Protein AF-A0A972VHI1-F1 (afdb_monomer_lite)

Sequence (148 aa):
MRIETFEMERTQCLFENKVELNLSESGVLPLKVSELLDGTDDAERFVANKLCYSESDGSQLLREHIAQFYPDCQPGNITVTNGGSEANYNLPIDSTDLINRLIQEKSTLLTPSNHFGLDRGIRVGFGYDVEKSLTGLSHAEALMRTMT

Foldseek 3Di:
DDQDDLVLVVVCVVPVVPDPDDPPDPDDDDDDPVRVADDDVRVVVVVPDDDDDADQQHDLVVLCVVQVVDPPRDSVNGGDDPDVLVVQDDFPDWQVRLQVCCCVVPVAHWARCVVSSRTRGTHQDDDDDPVVSVSNVVSSVVSVVVRD

Radius of gyration: 19.42 Å; chains: 1; bounding box: 40×43×49 Å

Secondary structure (DSSP, 8-state):
-PPPP-HHHHHHHHHTTT-SS----SS-PPPPHHHHS-SHHHHHHHHTPPP-PPPTT--HHHHHHHHTTSTT--GGG----SSTTTSS--SSS-HHHHHHHHHHHHS---EEGGGGT-SS-EE---SS-HHHHHHHHHHHHHHHTT--

Structure (mmCIF, N/CA/C/O backbone):
data_AF-A0A972VHI1-F1
#
_entry.id   AF-A0A972VHI1-F1
#
loop_
_atom_site.group_PDB
_atom_site.id
_atom_site.type_symbol
_atom_site.label_atom_id
_atom_site.label_alt_id
_atom_site.label_comp_id
_atom_site.label_asym_id
_atom_site.label_entity_id
_atom_site.label_seq_id
_atom_site.pdbx_PDB_ins_code
_atom_site.Cartn_x
_atom_site.Cartn_y
_atom_site.Cartn_z
_atom_site.occupancy
_atom_site.B_iso_or_equiv
_atom_site.auth_seq_id
_atom_site.auth_comp_id
_atom_site.auth_asym_id
_atom_site.auth_atom_id
_atom_site.pdbx_PDB_model_num
ATOM 1 N N . MET A 1 1 ? -19.710 17.742 0.664 1.00 54.00 1 MET A N 1
ATOM 2 C CA . MET A 1 1 ? -18.677 16.952 1.363 1.00 54.00 1 MET A CA 1
ATOM 3 C C . MET A 1 1 ? -17.418 17.792 1.408 1.00 54.00 1 MET A C 1
ATOM 5 O O . MET A 1 1 ? -17.034 18.315 0.370 1.00 54.00 1 MET A O 1
ATOM 9 N N . ARG A 1 2 ? -16.858 18.005 2.600 1.00 71.88 2 ARG A N 1
ATOM 10 C CA . ARG A 1 2 ? -15.590 18.710 2.801 1.00 71.88 2 ARG A CA 1
ATOM 11 C C . ARG A 1 2 ? -14.544 17.636 3.080 1.00 71.88 2 ARG A C 1
ATOM 13 O O . ARG A 1 2 ? -14.740 16.860 4.005 1.00 71.88 2 ARG A O 1
ATOM 20 N N . ILE A 1 3 ? -13.523 17.557 2.235 1.00 73.62 3 ILE A N 1
ATOM 21 C CA . ILE A 1 3 ? -12.397 16.637 2.404 1.00 73.62 3 ILE A CA 1
ATOM 22 C C . ILE A 1 3 ? -11.317 17.438 3.123 1.00 73.62 3 ILE A C 1
ATOM 24 O O . ILE A 1 3 ? -10.933 18.506 2.642 1.00 73.62 3 ILE A O 1
ATOM 28 N N . GLU A 1 4 ? -10.910 16.977 4.302 1.00 82.12 4 GLU A N 1
ATOM 29 C CA . GLU A 1 4 ? -9.825 17.616 5.044 1.00 82.12 4 GLU A CA 1
ATOM 30 C C . GLU A 1 4 ? -8.488 17.378 4.335 1.00 82.12 4 GLU A C 1
ATOM 32 O O . GLU A 1 4 ? -8.289 16.371 3.655 1.00 82.12 4 GLU A O 1
ATOM 37 N N . THR A 1 5 ? -7.575 18.336 4.465 1.00 82.94 5 THR A N 1
ATOM 38 C CA . TH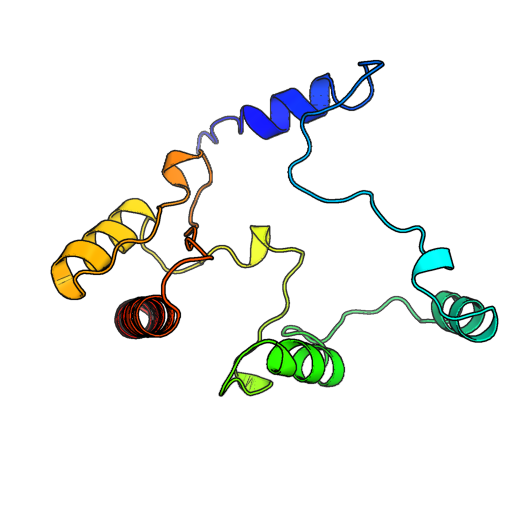R A 1 5 ? -6.254 18.245 3.843 1.00 82.94 5 THR A CA 1
ATOM 39 C C . THR A 1 5 ? -5.430 17.171 4.539 1.00 82.94 5 THR A C 1
ATOM 41 O O . THR A 1 5 ? -5.291 17.177 5.762 1.00 82.94 5 THR A O 1
ATOM 44 N N . PHE A 1 6 ? -4.798 16.295 3.760 1.00 84.62 6 PHE A N 1
ATOM 45 C CA . PHE A 1 6 ? -3.769 15.420 4.295 1.00 84.62 6 PHE A CA 1
ATOM 46 C C . PHE A 1 6 ? -2.471 16.219 4.490 1.00 84.62 6 PHE A C 1
ATOM 48 O O . PHE A 1 6 ? -1.668 16.385 3.575 1.00 84.62 6 PHE A O 1
ATOM 55 N N . GLU A 1 7 ? -2.292 16.774 5.689 1.00 84.06 7 GLU A N 1
ATOM 56 C CA . GLU A 1 7 ? -1.223 17.739 6.001 1.00 84.06 7 GLU A CA 1
ATOM 57 C C . GLU A 1 7 ? 0.195 17.203 5.733 1.00 84.06 7 GLU A C 1
ATOM 59 O O . GLU A 1 7 ? 1.073 17.947 5.286 1.00 84.06 7 GLU A O 1
ATOM 64 N N . MET A 1 8 ? 0.422 15.903 5.952 1.00 85.19 8 MET A N 1
ATOM 65 C CA . MET A 1 8 ? 1.708 15.261 5.665 1.00 85.19 8 MET A CA 1
ATOM 66 C C . MET A 1 8 ? 2.014 15.271 4.161 1.00 85.19 8 MET A C 1
ATOM 68 O O . MET A 1 8 ? 3.058 15.782 3.755 1.00 85.19 8 MET A O 1
ATOM 72 N N . GLU A 1 9 ? 1.085 14.775 3.337 1.00 84.25 9 GLU A N 1
ATOM 73 C CA . GLU A 1 9 ? 1.221 14.754 1.875 1.00 84.25 9 GLU A CA 1
ATOM 74 C C . GLU A 1 9 ? 1.357 16.178 1.332 1.00 84.25 9 GLU A C 1
ATOM 76 O O . GLU A 1 9 ? 2.240 16.470 0.526 1.00 84.25 9 GLU A O 1
ATOM 81 N N . ARG A 1 10 ? 0.556 17.114 1.858 1.00 88.12 10 ARG A N 1
ATOM 82 C CA . ARG A 1 10 ? 0.640 18.523 1.474 1.00 88.12 10 ARG A CA 1
ATOM 83 C C . ARG A 1 10 ? 2.021 19.115 1.750 1.00 88.12 10 ARG A C 1
ATOM 85 O O . ARG A 1 10 ? 2.528 19.872 0.923 1.00 88.12 10 ARG A O 1
ATOM 92 N N . THR A 1 11 ? 2.619 18.786 2.890 1.00 85.69 11 THR A N 1
ATOM 93 C CA . THR A 1 11 ? 3.964 19.245 3.256 1.00 85.69 11 THR A CA 1
ATOM 94 C C . THR A 1 11 ? 5.011 18.683 2.295 1.00 85.69 11 THR A C 1
ATOM 96 O O . THR A 1 11 ? 5.823 19.447 1.772 1.00 85.69 11 THR A O 1
ATOM 99 N N . GLN A 1 12 ? 4.962 17.384 1.988 1.00 87.06 12 GLN A N 1
ATOM 100 C CA . GLN A 1 12 ? 5.885 16.774 1.026 1.00 87.06 12 GLN A CA 1
ATOM 101 C C . GLN A 1 12 ? 5.733 17.385 -0.375 1.00 87.06 12 GLN A C 1
ATOM 103 O O . GLN A 1 12 ? 6.724 17.855 -0.928 1.00 87.06 12 GLN A O 1
ATOM 108 N N . CYS A 1 13 ? 4.513 17.552 -0.901 1.00 89.38 13 CYS A N 1
ATOM 109 C CA . CYS A 1 13 ? 4.297 18.193 -2.207 1.00 89.38 13 CYS A CA 1
ATOM 110 C C . CYS A 1 13 ? 4.925 19.594 -2.322 1.00 89.38 13 CYS A C 1
ATOM 112 O O . CYS A 1 13 ? 5.352 20.001 -3.404 1.00 89.38 13 CYS A O 1
ATOM 114 N N . LEU A 1 14 ? 4.948 20.361 -1.227 1.00 92.44 14 LEU A N 1
ATOM 115 C CA . LEU A 1 14 ? 5.505 21.714 -1.219 1.00 92.44 14 LEU A CA 1
ATOM 116 C C . LEU A 1 14 ? 7.037 21.726 -1.159 1.00 92.44 14 LEU A C 1
ATOM 118 O O . LEU A 1 14 ? 7.649 22.629 -1.736 1.00 92.44 14 LEU A O 1
ATOM 122 N N . PHE A 1 15 ? 7.654 20.761 -0.471 1.00 87.81 15 PHE A N 1
ATOM 123 C CA . PHE A 1 15 ? 9.060 20.858 -0.069 1.00 87.81 15 PHE A CA 1
ATOM 124 C C . PHE A 1 15 ? 9.975 19.734 -0.567 1.00 87.81 15 PHE A C 1
ATOM 126 O O . PHE A 1 15 ? 11.175 19.979 -0.669 1.00 87.81 15 PHE A O 1
ATOM 133 N N . GLU A 1 16 ? 9.453 18.560 -0.936 1.00 88.81 16 GLU A N 1
ATOM 134 C CA . GLU A 1 16 ? 10.231 17.357 -1.294 1.00 88.81 16 GLU A CA 1
ATOM 135 C C . GLU A 1 16 ? 11.320 17.638 -2.340 1.00 88.81 16 GLU A C 1
ATOM 137 O O . GLU A 1 16 ? 12.452 17.190 -2.197 1.00 88.81 16 GLU A O 1
ATOM 142 N N . ASN A 1 17 ? 10.996 18.457 -3.346 1.00 88.06 17 ASN A N 1
ATOM 143 C CA . ASN A 1 17 ? 11.893 18.829 -4.447 1.00 88.06 17 ASN A CA 1
ATOM 144 C C . ASN A 1 17 ? 12.466 20.256 -4.320 1.00 88.06 17 ASN A C 1
ATOM 146 O O . ASN A 1 17 ? 12.962 20.825 -5.296 1.00 88.06 17 ASN A O 1
ATOM 150 N N . LYS A 1 18 ? 12.319 20.896 -3.153 1.00 91.44 18 LYS A N 1
ATOM 151 C CA . LYS A 1 18 ? 12.769 22.279 -2.893 1.00 91.44 18 LYS A CA 1
ATOM 152 C C . LYS A 1 18 ? 13.905 22.369 -1.887 1.00 91.44 18 LYS A C 1
ATOM 154 O O . LYS A 1 18 ? 14.581 23.394 -1.845 1.00 91.44 18 LYS A O 1
ATOM 159 N N . VAL A 1 19 ? 14.086 21.339 -1.072 1.00 78.50 19 VAL A N 1
ATOM 160 C CA . VAL A 1 19 ? 15.123 21.291 -0.044 1.00 78.50 19 VAL A CA 1
ATOM 161 C C . VAL A 1 19 ? 16.344 20.531 -0.554 1.00 78.50 19 VAL A C 1
ATOM 163 O O . VAL A 1 19 ? 16.220 19.590 -1.329 1.00 78.50 19 VAL A O 1
ATOM 166 N N . GLU A 1 20 ? 17.531 20.945 -0.117 1.00 84.19 20 GLU A N 1
ATOM 167 C CA . GLU A 1 20 ? 18.795 20.292 -0.488 1.00 84.19 20 GLU A CA 1
ATOM 168 C C . GLU A 1 20 ? 18.960 18.927 0.195 1.00 84.19 20 GLU A C 1
ATOM 170 O O . GLU A 1 20 ? 19.470 17.983 -0.402 1.00 84.19 20 GLU A O 1
ATOM 175 N N . LEU A 1 21 ? 18.495 18.815 1.442 1.00 81.00 21 LEU A N 1
ATOM 176 C CA . LEU A 1 21 ? 18.576 17.602 2.250 1.00 81.00 21 LEU A CA 1
ATOM 177 C C . LEU A 1 21 ? 17.164 17.173 2.656 1.00 81.00 21 LEU A C 1
ATOM 179 O O . LEU A 1 21 ? 16.564 17.767 3.553 1.00 81.00 21 LEU A O 1
ATOM 183 N N . ASN A 1 22 ? 16.635 16.143 1.997 1.00 80.62 22 ASN A N 1
ATOM 184 C CA . ASN A 1 22 ? 15.347 15.543 2.338 1.00 80.62 22 ASN A CA 1
ATOM 185 C C . ASN A 1 22 ? 15.564 14.255 3.150 1.00 80.62 22 ASN A C 1
ATOM 187 O O . ASN A 1 22 ? 16.105 13.279 2.640 1.00 80.62 22 ASN A O 1
ATOM 191 N N . LEU A 1 23 ? 15.138 14.272 4.417 1.00 82.56 23 LEU A N 1
ATOM 192 C CA . LEU A 1 23 ? 15.211 13.142 5.356 1.00 82.56 23 LEU A CA 1
ATOM 193 C C . LEU A 1 23 ? 13.816 12.690 5.824 1.00 82.56 23 LEU A C 1
ATOM 195 O O . LEU A 1 23 ? 13.685 12.093 6.890 1.00 82.56 23 LEU A O 1
ATOM 199 N N . SER A 1 24 ? 12.766 13.052 5.083 1.00 80.25 24 SER A N 1
ATOM 200 C CA . SER A 1 24 ? 11.375 12.832 5.502 1.00 80.25 24 SER A CA 1
ATOM 201 C C . SER A 1 24 ? 10.809 11.463 5.116 1.00 80.25 24 SER A C 1
ATOM 203 O O . SER A 1 24 ? 9.781 11.063 5.657 1.00 80.25 24 SER A O 1
ATOM 205 N N . GLU A 1 25 ? 11.476 10.742 4.212 1.00 79.31 25 GLU A N 1
ATOM 206 C CA . GLU A 1 25 ? 10.980 9.472 3.688 1.00 79.31 25 GLU A CA 1
ATOM 207 C C . GLU A 1 25 ? 10.989 8.352 4.731 1.00 79.31 25 GLU A C 1
ATOM 209 O O . GLU A 1 25 ? 11.944 8.173 5.487 1.00 79.31 25 GLU A O 1
ATOM 214 N N . SER A 1 26 ? 9.916 7.559 4.730 1.00 82.69 26 SER A N 1
ATOM 215 C CA . SER A 1 26 ? 9.794 6.343 5.551 1.00 82.69 26 SER A CA 1
ATOM 216 C C . SER A 1 26 ? 10.133 5.059 4.783 1.00 82.69 26 SER A C 1
ATOM 218 O O . SER A 1 26 ? 10.169 3.978 5.374 1.00 82.69 26 SER A O 1
ATOM 220 N N . GLY A 1 27 ? 10.371 5.177 3.472 1.00 81.75 27 GLY A N 1
ATOM 221 C CA . GLY A 1 27 ? 10.744 4.083 2.580 1.00 81.75 27 GLY A CA 1
ATOM 222 C C . GLY A 1 27 ? 12.253 3.949 2.358 1.00 81.75 27 GLY A C 1
ATOM 223 O O . GLY A 1 27 ? 13.078 4.530 3.061 1.00 81.75 27 GLY A O 1
ATOM 224 N N . VAL A 1 28 ? 12.606 3.161 1.342 1.00 87.25 28 VAL A N 1
ATOM 225 C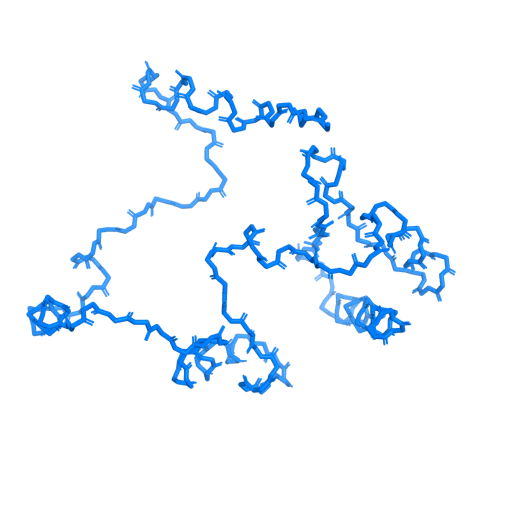 CA . VAL A 1 28 ? 13.980 3.001 0.841 1.00 87.25 28 VAL A CA 1
ATOM 226 C C . VAL A 1 28 ? 14.158 3.754 -0.478 1.00 87.25 28 VAL A C 1
ATOM 228 O O . VAL A 1 28 ? 13.177 4.137 -1.114 1.00 87.25 28 VAL A O 1
ATOM 231 N N . LEU A 1 29 ? 15.409 3.953 -0.905 1.00 86.81 29 LEU A N 1
ATOM 232 C CA . LEU A 1 29 ? 15.696 4.576 -2.198 1.00 86.81 29 LEU A CA 1
ATOM 233 C C . LEU A 1 29 ? 15.050 3.770 -3.343 1.00 86.81 29 LEU A C 1
ATOM 235 O O . LEU A 1 29 ? 15.221 2.548 -3.384 1.00 86.81 29 LEU A O 1
ATOM 239 N N . PRO A 1 30 ? 14.325 4.427 -4.267 1.00 88.06 30 PRO A N 1
ATOM 240 C CA . PRO A 1 30 ? 13.667 3.738 -5.367 1.00 88.06 30 PRO A CA 1
ATOM 241 C C . PRO A 1 30 ? 14.696 3.170 -6.348 1.00 88.06 30 PRO A C 1
ATOM 243 O O . PRO A 1 30 ? 15.681 3.829 -6.687 1.00 88.06 30 PRO A O 1
ATOM 246 N N . LEU A 1 31 ? 14.432 1.957 -6.836 1.00 88.88 31 LEU A N 1
ATOM 247 C CA . LEU A 1 31 ? 15.215 1.333 -7.901 1.00 88.88 31 LEU A CA 1
ATOM 248 C C . LEU A 1 31 ? 14.900 1.979 -9.253 1.00 88.88 31 LEU A C 1
ATOM 250 O O . LEU A 1 31 ? 13.756 2.335 -9.551 1.00 88.88 31 LEU A O 1
ATOM 254 N N . LYS A 1 32 ? 15.903 2.053 -10.124 1.00 87.06 32 LYS A N 1
ATOM 255 C CA . LYS A 1 32 ? 15.696 2.267 -11.558 1.00 87.06 32 LYS A CA 1
ATOM 256 C C . LYS A 1 32 ? 15.104 1.005 -12.172 1.00 87.06 32 LYS A C 1
ATOM 258 O O . LYS A 1 32 ? 15.439 -0.105 -11.775 1.00 87.06 32 LYS A O 1
ATOM 263 N N . VAL A 1 33 ? 14.325 1.160 -13.241 1.00 86.12 33 VAL A N 1
ATOM 264 C CA . VAL A 1 33 ? 13.814 0.011 -14.013 1.00 86.12 33 VAL A CA 1
ATOM 265 C C . VAL A 1 33 ? 14.960 -0.907 -14.460 1.00 86.12 33 VAL A C 1
ATOM 267 O O . VAL A 1 33 ? 14.851 -2.118 -14.354 1.00 86.12 33 VAL A O 1
ATOM 270 N N . SER A 1 34 ? 16.101 -0.347 -14.867 1.00 83.94 34 SER A N 1
ATOM 271 C CA . SER A 1 34 ? 17.290 -1.123 -15.247 1.00 83.94 34 SER A CA 1
ATOM 272 C C . SER A 1 34 ? 17.957 -1.883 -14.096 1.00 83.94 34 SER A C 1
ATOM 274 O O . SER A 1 34 ? 18.726 -2.793 -14.356 1.00 83.94 34 SER A O 1
ATOM 276 N N . GLU A 1 35 ? 17.741 -1.468 -12.846 1.00 85.31 35 GLU A N 1
ATOM 277 C CA . GLU A 1 35 ? 18.243 -2.173 -11.656 1.00 85.31 35 GLU A CA 1
ATOM 278 C C . GLU A 1 35 ? 17.284 -3.297 -11.233 1.00 85.31 35 GLU A C 1
ATOM 280 O O . GLU A 1 35 ? 17.693 -4.212 -10.527 1.00 85.31 35 GLU A O 1
ATOM 285 N N . LEU A 1 36 ? 16.018 -3.226 -11.665 1.00 86.69 36 LEU A N 1
ATOM 286 C CA . LEU A 1 36 ? 15.000 -4.250 -11.434 1.00 86.69 36 LEU A CA 1
ATOM 287 C C . LEU A 1 36 ? 15.052 -5.387 -12.469 1.00 86.69 36 LEU A C 1
ATOM 289 O O . LEU A 1 36 ? 14.709 -6.517 -12.139 1.00 86.69 36 LEU A O 1
ATOM 293 N N . LEU A 1 37 ? 15.419 -5.085 -13.717 1.00 87.12 37 LEU A N 1
ATOM 294 C CA . LEU A 1 37 ? 15.470 -6.060 -14.810 1.00 87.12 37 LEU A CA 1
ATOM 295 C C . LEU A 1 37 ? 16.841 -6.749 -14.853 1.00 87.12 37 LEU A C 1
ATOM 297 O O . LEU A 1 37 ? 17.873 -6.075 -14.862 1.00 87.12 37 LEU A O 1
ATOM 301 N N . ASP A 1 38 ? 16.857 -8.082 -14.896 1.00 70.56 38 ASP A N 1
ATOM 302 C CA . ASP A 1 38 ? 18.080 -8.883 -14.799 1.00 70.56 38 ASP A CA 1
ATOM 303 C C . ASP A 1 38 ? 18.725 -9.032 -16.196 1.00 70.56 38 ASP A C 1
ATOM 305 O O . ASP A 1 38 ? 18.572 -10.026 -16.901 1.00 70.56 38 ASP A O 1
ATOM 309 N N . GLY A 1 39 ? 19.418 -7.982 -16.652 1.00 67.94 39 GLY A N 1
ATOM 310 C CA . GLY A 1 39 ? 20.105 -7.947 -17.953 1.00 67.94 39 GLY A CA 1
ATOM 311 C C . GLY A 1 39 ? 19.279 -7.393 -19.129 1.00 67.94 39 GLY A C 1
ATOM 312 O O . GLY A 1 39 ? 18.149 -6.929 -18.983 1.00 67.94 39 GLY A O 1
ATOM 313 N N . THR A 1 40 ? 19.881 -7.369 -20.326 1.00 63.16 40 THR A N 1
ATOM 314 C CA . THR A 1 40 ? 19.324 -6.704 -21.526 1.00 63.16 40 THR A CA 1
ATOM 315 C C . THR A 1 40 ? 18.094 -7.396 -22.113 1.00 63.16 40 THR A C 1
ATOM 317 O O . THR A 1 40 ? 17.213 -6.713 -22.634 1.00 63.16 40 THR A O 1
ATOM 320 N N . ASP A 1 41 ? 18.001 -8.721 -21.986 1.00 67.50 41 ASP A N 1
ATOM 321 C CA . ASP A 1 41 ? 16.906 -9.512 -22.567 1.00 67.50 41 ASP A CA 1
ATOM 322 C C . ASP A 1 41 ? 15.559 -9.220 -21.875 1.00 67.50 41 ASP A C 1
ATOM 324 O O . ASP A 1 41 ? 14.509 -9.171 -22.524 1.00 67.50 41 ASP A O 1
ATOM 328 N N . ASP A 1 42 ? 15.581 -8.920 -20.573 1.00 73.56 42 ASP A N 1
ATOM 329 C CA . ASP A 1 42 ? 14.388 -8.545 -19.809 1.00 73.56 42 ASP A CA 1
ATOM 330 C C . ASP A 1 42 ? 13.887 -7.131 -20.145 1.00 73.56 42 ASP A C 1
ATOM 332 O O . ASP A 1 42 ? 12.679 -6.874 -20.119 1.00 73.56 42 ASP A O 1
ATOM 336 N N . ALA A 1 43 ? 14.781 -6.214 -20.529 1.00 80.50 43 ALA A N 1
ATOM 337 C CA . ALA A 1 43 ? 14.425 -4.846 -20.908 1.00 80.50 43 ALA A CA 1
ATOM 338 C C . ALA A 1 43 ? 13.699 -4.772 -22.254 1.00 80.50 43 ALA A C 1
ATOM 340 O O . ALA A 1 43 ? 12.663 -4.109 -22.361 1.00 80.50 43 ALA A O 1
ATOM 341 N N . GLU A 1 44 ? 14.194 -5.479 -23.272 1.00 83.25 44 GLU A N 1
ATOM 342 C CA . GLU A 1 44 ? 13.528 -5.530 -24.578 1.00 83.25 44 GLU A CA 1
ATOM 343 C C . GLU A 1 44 ? 12.147 -6.179 -24.465 1.00 83.25 44 GLU A C 1
ATOM 345 O O . GLU A 1 44 ? 11.160 -5.659 -24.995 1.00 83.25 44 GLU A O 1
ATOM 350 N N . ARG A 1 45 ? 12.051 -7.266 -23.691 1.00 83.44 45 ARG A N 1
ATOM 351 C CA . ARG A 1 45 ? 10.776 -7.916 -23.389 1.00 83.44 45 ARG A CA 1
ATOM 352 C C . ARG A 1 45 ? 9.821 -6.985 -22.646 1.00 83.44 45 ARG A C 1
ATOM 354 O O . ARG A 1 45 ? 8.638 -6.960 -22.982 1.00 83.44 45 ARG A O 1
ATOM 361 N N . PHE A 1 46 ? 10.306 -6.221 -21.663 1.00 86.06 46 PHE A N 1
ATOM 362 C CA . PHE A 1 46 ? 9.492 -5.256 -20.922 1.00 86.06 46 PHE A CA 1
ATOM 363 C C . PHE A 1 46 ? 8.872 -4.212 -21.860 1.00 86.06 46 PHE A C 1
ATOM 365 O O . PHE A 1 46 ? 7.654 -4.028 -21.841 1.00 86.06 46 PHE A O 1
ATOM 372 N N . VAL A 1 47 ? 9.687 -3.597 -22.724 1.00 87.94 47 VAL A N 1
ATOM 373 C CA . VAL A 1 47 ? 9.256 -2.564 -23.684 1.00 87.94 47 VAL A CA 1
ATOM 374 C C . VAL A 1 47 ? 8.315 -3.122 -24.757 1.00 87.94 47 VAL A C 1
ATOM 376 O O . VAL A 1 47 ? 7.429 -2.411 -25.226 1.00 87.94 47 VAL A O 1
ATOM 379 N N . ALA A 1 48 ? 8.465 -4.394 -25.133 1.00 89.50 48 ALA A N 1
ATOM 380 C CA . ALA A 1 48 ? 7.609 -5.044 -26.122 1.00 89.50 48 ALA A CA 1
ATOM 381 C C . ALA A 1 48 ? 6.194 -5.387 -25.609 1.00 89.50 48 ALA A C 1
ATOM 383 O O . ALA A 1 48 ? 5.338 -5.790 -26.406 1.00 89.50 48 ALA A O 1
ATOM 384 N N . ASN A 1 49 ? 5.917 -5.250 -24.305 1.00 86.50 49 ASN A N 1
ATOM 385 C CA . ASN A 1 49 ? 4.593 -5.545 -23.760 1.00 86.50 49 ASN A CA 1
ATOM 386 C C . ASN A 1 49 ? 3.519 -4.593 -24.297 1.00 86.50 49 ASN A C 1
ATOM 388 O O . ASN A 1 49 ? 3.715 -3.387 -24.444 1.00 86.50 49 ASN A O 1
ATOM 392 N N . LYS A 1 50 ? 2.326 -5.143 -24.533 1.00 85.88 50 LYS A N 1
ATOM 393 C CA . LYS A 1 50 ? 1.149 -4.346 -24.884 1.00 85.88 50 LYS A CA 1
ATOM 394 C C . LYS A 1 50 ? 0.530 -3.749 -23.629 1.00 85.88 50 LYS A C 1
ATOM 396 O O . LYS A 1 50 ? 0.237 -4.467 -22.676 1.00 85.88 50 LYS A O 1
ATOM 401 N N . LEU A 1 51 ? 0.233 -2.455 -23.682 1.00 88.44 51 LEU A N 1
ATOM 402 C CA . LEU A 1 51 ? -0.615 -1.809 -22.688 1.00 88.44 51 LEU A CA 1
ATOM 403 C C . LEU A 1 51 ? -2.053 -2.311 -22.865 1.00 88.44 51 LEU A C 1
ATOM 405 O O . LEU A 1 51 ? -2.641 -2.175 -23.939 1.00 88.44 51 LEU A O 1
ATOM 409 N N . CYS A 1 52 ? -2.601 -2.927 -21.824 1.00 81.75 52 CYS A N 1
ATOM 410 C CA . CYS A 1 52 ? -3.954 -3.470 -21.803 1.00 81.75 52 CYS A CA 1
ATOM 411 C C . CYS A 1 52 ? -4.521 -3.431 -20.380 1.00 81.75 52 CYS A C 1
ATOM 413 O O . CYS A 1 52 ? -3.797 -3.146 -19.426 1.00 81.75 52 CYS A O 1
ATOM 415 N N . TYR A 1 53 ? -5.820 -3.704 -20.247 1.00 78.06 53 TYR A N 1
ATOM 416 C CA . TYR A 1 53 ? -6.422 -3.932 -18.937 1.00 78.06 53 TYR A CA 1
ATOM 417 C C . TYR A 1 53 ? -5.895 -5.239 -18.344 1.00 78.06 53 TYR A C 1
ATOM 419 O O . TYR A 1 53 ? -5.869 -6.265 -19.025 1.00 78.06 53 TYR A O 1
ATOM 427 N N . SER A 1 54 ? -5.493 -5.190 -17.078 1.00 77.56 54 SER A N 1
ATOM 428 C CA . SER A 1 54 ? -5.137 -6.368 -16.293 1.00 77.56 54 SER A CA 1
ATOM 429 C C . SER A 1 54 ? -6.381 -7.106 -15.791 1.00 77.56 54 SER A C 1
ATOM 431 O O . SER A 1 54 ? -7.494 -6.576 -15.806 1.00 77.56 54 SER A O 1
ATOM 433 N N . GLU A 1 55 ? -6.178 -8.330 -15.305 1.00 81.44 55 GLU A N 1
ATOM 434 C CA . GLU A 1 55 ? -7.162 -9.046 -14.486 1.00 81.44 55 GLU A CA 1
ATOM 435 C C . GLU A 1 55 ? -7.567 -8.183 -13.276 1.00 81.44 55 GLU A C 1
ATOM 437 O O . GLU A 1 55 ? -6.722 -7.502 -12.689 1.00 81.44 55 GLU A O 1
ATOM 442 N N . SER A 1 56 ? -8.858 -8.177 -12.925 1.00 77.06 56 SER A N 1
ATOM 443 C CA . SER A 1 56 ? -9.421 -7.248 -11.930 1.00 77.06 56 SER A CA 1
ATOM 444 C C . SER A 1 56 ? -8.921 -7.473 -10.501 1.00 77.06 56 SER A C 1
ATOM 446 O O . SER A 1 56 ? -8.943 -6.543 -9.706 1.00 77.06 56 SER A O 1
ATOM 448 N N . ASP A 1 57 ? -8.477 -8.684 -10.178 1.00 81.12 57 ASP A N 1
ATOM 449 C CA . ASP A 1 57 ? -7.878 -9.076 -8.899 1.00 81.12 57 ASP A CA 1
ATOM 450 C C . ASP A 1 57 ? -6.348 -9.244 -8.982 1.00 81.12 57 ASP A C 1
ATOM 452 O O . ASP A 1 57 ? -5.700 -9.552 -7.981 1.00 81.12 57 ASP A O 1
ATOM 456 N N . GLY A 1 58 ? -5.755 -8.987 -10.151 1.00 86.81 58 GLY A N 1
ATOM 457 C CA . GLY A 1 58 ? -4.340 -9.205 -10.443 1.00 86.81 58 GLY A CA 1
ATOM 458 C C . GLY A 1 58 ? -4.061 -10.568 -11.075 1.00 86.81 58 GLY A C 1
ATOM 459 O O . GLY A 1 58 ? -4.789 -11.538 -10.872 1.00 86.81 58 GLY A O 1
ATOM 460 N N . SER A 1 59 ? -2.974 -10.648 -11.849 1.00 92.62 59 SER A N 1
ATOM 461 C CA . SER A 1 59 ? -2.652 -11.872 -12.588 1.00 92.62 59 SER A CA 1
ATOM 462 C C . SER A 1 59 ? -2.395 -13.056 -11.662 1.00 92.62 59 SER A C 1
ATOM 464 O O . SER A 1 59 ? -1.814 -12.908 -10.583 1.00 92.62 59 SER A O 1
ATOM 466 N N . GLN A 1 60 ? -2.774 -14.253 -12.112 1.00 94.75 60 GLN A N 1
ATOM 467 C CA . GLN A 1 60 ? -2.550 -15.496 -11.365 1.00 94.75 60 GLN A CA 1
ATOM 468 C C . GLN A 1 60 ? -1.095 -15.640 -10.884 1.00 94.75 60 GLN A C 1
ATOM 470 O O . GLN A 1 60 ? -0.864 -15.897 -9.705 1.00 94.75 60 GLN A O 1
ATOM 475 N N . LEU A 1 61 ? -0.119 -15.397 -11.769 1.00 95.50 61 LEU A N 1
ATOM 476 C CA . LEU A 1 61 ? 1.308 -15.485 -11.440 1.00 95.50 61 LEU A CA 1
ATOM 477 C C . LEU A 1 61 ? 1.716 -14.491 -10.342 1.00 95.50 61 LEU A C 1
ATOM 479 O O . LEU A 1 61 ? 2.497 -14.821 -9.453 1.00 95.50 61 LEU A O 1
ATOM 483 N N . LEU A 1 62 ? 1.193 -13.263 -10.389 1.00 95.12 62 LEU A N 1
ATOM 484 C CA . LEU A 1 62 ? 1.470 -12.261 -9.364 1.00 95.12 62 LEU A CA 1
ATOM 485 C C . LEU A 1 62 ? 0.874 -12.680 -8.016 1.00 95.12 62 LEU A C 1
ATOM 487 O O . LEU A 1 62 ? 1.562 -12.619 -7.000 1.00 95.12 62 LEU A O 1
ATOM 491 N N . ARG A 1 63 ? -0.378 -13.148 -8.004 1.00 95.56 63 ARG A N 1
ATOM 492 C CA . ARG A 1 63 ? -1.048 -13.617 -6.782 1.00 95.56 63 ARG A CA 1
ATOM 493 C C . ARG A 1 63 ? -0.350 -14.836 -6.169 1.00 95.56 63 ARG A C 1
ATOM 495 O O . ARG A 1 63 ? -0.241 -14.908 -4.949 1.00 95.56 63 ARG A O 1
ATOM 502 N N . GLU A 1 64 ? 0.181 -15.745 -6.987 1.00 97.38 64 GLU A N 1
ATOM 503 C CA . GLU A 1 64 ? 1.015 -16.874 -6.542 1.00 97.38 64 GLU A CA 1
ATOM 504 C C . GLU A 1 64 ? 2.307 -16.420 -5.863 1.00 97.38 64 GLU A C 1
ATOM 506 O O . GLU A 1 64 ? 2.624 -16.910 -4.781 1.00 97.38 64 GLU A O 1
ATOM 511 N N . HIS A 1 65 ? 3.026 -15.456 -6.444 1.00 97.31 65 HIS A N 1
ATOM 512 C CA . HIS A 1 65 ? 4.227 -14.904 -5.815 1.00 97.31 65 HIS A CA 1
ATOM 513 C C . HIS A 1 65 ? 3.913 -14.140 -4.524 1.00 97.31 65 HIS A C 1
ATOM 515 O O . HIS A 1 65 ? 4.646 -14.273 -3.549 1.00 97.31 65 HIS A O 1
ATOM 521 N N . ILE A 1 66 ? 2.817 -13.374 -4.480 1.00 96.00 66 ILE A N 1
ATOM 522 C CA . ILE A 1 66 ? 2.407 -12.655 -3.264 1.00 96.00 66 ILE A CA 1
ATOM 523 C C . ILE A 1 66 ? 2.063 -13.642 -2.140 1.00 96.00 66 ILE A C 1
ATOM 525 O O . ILE A 1 66 ? 2.499 -13.452 -1.007 1.00 96.00 66 ILE A O 1
ATOM 529 N N . ALA A 1 67 ? 1.325 -14.713 -2.442 1.00 95.56 67 ALA A N 1
ATOM 530 C CA . ALA A 1 67 ? 0.928 -15.711 -1.451 1.00 95.56 67 ALA A CA 1
ATOM 531 C C . ALA A 1 67 ? 2.133 -16.359 -0.739 1.00 95.56 67 ALA A C 1
ATOM 533 O O . ALA A 1 67 ? 2.041 -16.672 0.443 1.00 95.56 67 ALA A O 1
ATOM 534 N N . GLN A 1 68 ? 3.289 -16.485 -1.406 1.00 97.06 68 GLN A N 1
ATOM 535 C CA . GLN A 1 68 ? 4.512 -17.049 -0.812 1.00 97.06 68 GLN A CA 1
ATOM 536 C C . GLN A 1 68 ? 5.063 -16.235 0.370 1.00 97.06 68 GLN A C 1
ATOM 538 O O . GLN A 1 68 ? 5.802 -16.783 1.189 1.00 97.06 68 GLN A O 1
ATOM 543 N N . PHE A 1 69 ? 4.710 -14.951 0.491 1.00 96.75 69 PHE A N 1
ATOM 544 C CA . PHE A 1 69 ? 5.121 -14.117 1.624 1.00 96.75 69 PHE A CA 1
ATOM 545 C C . PHE A 1 69 ? 4.297 -14.366 2.896 1.00 96.75 69 PHE A C 1
ATOM 547 O O . PHE A 1 69 ? 4.693 -13.914 3.971 1.00 96.75 69 PHE A O 1
ATOM 554 N N . TYR A 1 70 ? 3.169 -15.077 2.797 1.00 93.06 70 TYR A N 1
ATOM 555 C CA . TYR A 1 70 ? 2.211 -15.250 3.886 1.00 93.06 70 TYR A CA 1
ATOM 556 C C . TYR A 1 70 ? 1.951 -16.745 4.158 1.00 93.06 70 TYR A C 1
ATOM 558 O O . TYR A 1 70 ? 1.480 -17.454 3.267 1.00 93.06 70 TYR A O 1
ATOM 566 N N . PRO A 1 71 ? 2.214 -17.251 5.379 1.00 90.31 71 PRO A N 1
ATOM 567 C CA . PRO A 1 71 ? 1.863 -18.621 5.753 1.00 90.31 71 PRO A CA 1
ATOM 568 C C . PRO A 1 71 ? 0.373 -18.910 5.534 1.00 90.31 71 PRO A C 1
ATOM 570 O O . PRO A 1 71 ? -0.467 -18.052 5.797 1.00 90.31 71 PRO A O 1
ATOM 573 N N . ASP A 1 72 ? 0.059 -20.112 5.045 1.00 90.81 72 ASP A N 1
ATOM 574 C CA . ASP A 1 72 ? -1.308 -20.596 4.789 1.00 90.81 72 ASP A CA 1
ATOM 575 C C . ASP A 1 72 ? -2.152 -19.736 3.824 1.00 90.81 72 ASP A C 1
ATOM 577 O O . ASP A 1 72 ? -3.368 -19.907 3.722 1.00 90.81 72 ASP A O 1
ATOM 581 N N . CYS A 1 73 ? -1.522 -18.845 3.054 1.00 90.69 73 CYS A N 1
ATOM 582 C CA . CYS A 1 73 ? -2.192 -18.020 2.056 1.00 90.69 73 CYS A CA 1
ATOM 583 C C . CYS A 1 73 ? -2.236 -18.721 0.692 1.00 90.69 73 CYS A C 1
ATOM 585 O O . CYS A 1 73 ? -1.233 -19.254 0.218 1.00 90.69 73 CYS A O 1
ATOM 587 N N . GLN A 1 74 ? -3.399 -18.713 0.037 1.00 92.56 74 GLN A N 1
ATOM 588 C CA . GLN A 1 74 ? -3.560 -19.182 -1.339 1.00 92.56 74 GLN A CA 1
ATOM 589 C C . GLN A 1 74 ? -3.771 -17.997 -2.289 1.00 92.56 74 GLN A C 1
ATOM 591 O O . GLN A 1 74 ? -4.282 -16.959 -1.869 1.00 92.56 74 GLN A O 1
ATOM 596 N N . PRO A 1 75 ? -3.485 -18.136 -3.597 1.00 90.69 75 PRO A N 1
ATOM 597 C CA . PRO A 1 75 ? -3.700 -17.059 -4.570 1.00 90.69 75 PRO A CA 1
ATOM 598 C C . PRO A 1 75 ? -5.143 -16.530 -4.608 1.00 90.69 75 PRO A C 1
ATOM 600 O O . PRO A 1 75 ? -5.368 -15.380 -4.970 1.00 90.69 75 PRO A O 1
ATOM 603 N N . GLY A 1 76 ? -6.129 -17.357 -4.237 1.00 88.44 76 GLY A N 1
ATOM 604 C CA . GLY A 1 76 ? -7.537 -16.954 -4.122 1.00 88.44 76 GLY A CA 1
ATOM 605 C C . GLY A 1 76 ? -7.854 -16.079 -2.901 1.00 88.44 76 GLY A C 1
ATOM 606 O O . GLY A 1 76 ? -8.967 -15.577 -2.789 1.00 88.44 76 GLY A O 1
ATOM 607 N N . ASN A 1 77 ? -6.902 -15.898 -1.982 1.00 86.75 77 ASN A N 1
ATOM 608 C CA . ASN A 1 77 ? -7.000 -14.972 -0.854 1.00 86.75 77 ASN A CA 1
ATOM 609 C C . ASN A 1 77 ? -6.428 -13.579 -1.174 1.00 86.75 77 ASN A C 1
ATOM 611 O O . ASN A 1 77 ? -6.485 -12.704 -0.313 1.00 86.75 77 ASN A O 1
ATOM 615 N N . ILE A 1 78 ? -5.856 -13.375 -2.365 1.00 86.19 78 ILE A N 1
ATOM 616 C CA . ILE A 1 78 ? -5.150 -12.147 -2.745 1.00 86.19 78 ILE A CA 1
ATOM 617 C C . ILE A 1 78 ? -5.969 -11.355 -3.766 1.00 86.19 78 ILE A C 1
ATOM 619 O O . ILE A 1 78 ? -6.362 -11.897 -4.795 1.00 86.19 78 ILE A O 1
ATOM 623 N N . THR A 1 79 ? -6.116 -10.054 -3.516 1.00 87.88 79 THR A N 1
ATOM 624 C CA . THR A 1 79 ? -6.573 -9.059 -4.495 1.00 87.88 79 THR A CA 1
ATOM 625 C C . THR A 1 79 ? -5.494 -7.992 -4.625 1.00 87.88 79 THR A C 1
ATOM 627 O O . THR A 1 79 ? -5.094 -7.392 -3.628 1.00 87.88 79 THR A O 1
ATOM 630 N N . VAL A 1 80 ? -5.003 -7.762 -5.841 1.00 87.44 80 VAL A N 1
ATOM 631 C CA . VAL A 1 80 ? -3.974 -6.755 -6.129 1.00 87.44 80 VAL A CA 1
ATOM 632 C C . VAL A 1 80 ? -4.619 -5.386 -6.337 1.00 87.44 80 VAL A C 1
ATOM 634 O O . VAL A 1 80 ? -5.611 -5.264 -7.050 1.00 87.44 80 VAL A O 1
ATOM 637 N N . THR A 1 81 ? -4.025 -4.352 -5.744 1.00 86.12 81 THR A N 1
ATOM 638 C CA . THR A 1 81 ? -4.486 -2.959 -5.825 1.00 86.12 81 THR A CA 1
ATOM 639 C C . THR A 1 81 ? -3.364 -2.019 -6.272 1.00 86.12 81 THR A C 1
ATOM 641 O O . THR A 1 81 ? -2.179 -2.366 -6.261 1.00 86.12 81 THR A O 1
ATOM 644 N N . ASN A 1 82 ? -3.729 -0.793 -6.634 1.00 85.69 82 ASN A N 1
ATOM 645 C CA . ASN A 1 82 ? -2.841 0.300 -7.013 1.00 85.69 82 ASN A CA 1
ATOM 646 C C . ASN A 1 82 ? -2.167 0.895 -5.765 1.00 85.69 82 ASN A C 1
ATOM 648 O O . ASN A 1 82 ? -2.527 1.961 -5.263 1.00 85.69 82 ASN A O 1
ATOM 652 N N . GLY A 1 83 ? -1.179 0.172 -5.243 1.00 82.94 83 GLY A N 1
ATOM 653 C CA . GLY A 1 83 ? -0.484 0.526 -4.009 1.00 82.94 83 GLY A CA 1
ATOM 654 C C . GLY A 1 83 ? -1.288 0.207 -2.745 1.00 82.94 83 GLY A C 1
ATOM 655 O O . GLY A 1 83 ? -2.476 -0.127 -2.783 1.00 82.94 83 GLY A O 1
ATOM 656 N N . GLY A 1 84 ? -0.617 0.311 -1.594 1.00 78.12 84 GLY A N 1
ATOM 657 C CA . GLY A 1 84 ? -1.212 -0.012 -0.291 1.00 78.12 84 GLY A CA 1
ATOM 658 C C . GLY A 1 84 ? -2.355 0.921 0.111 1.00 78.12 84 GLY A C 1
ATOM 659 O O . GLY A 1 84 ? -3.229 0.521 0.872 1.00 78.12 84 GLY A O 1
ATOM 660 N N . SER A 1 85 ? -2.393 2.139 -0.435 1.00 76.06 85 SER A N 1
ATOM 661 C CA . SER A 1 85 ? -3.451 3.105 -0.138 1.00 76.06 85 SER A CA 1
ATOM 662 C C . SER A 1 85 ? -4.827 2.659 -0.633 1.00 76.06 85 SER A C 1
ATOM 664 O O . SER A 1 85 ? -5.812 2.960 0.031 1.00 76.06 85 SER A O 1
ATOM 666 N N . GLU A 1 86 ? -4.912 1.933 -1.754 1.00 73.12 86 GLU A N 1
ATOM 667 C CA . GLU A 1 86 ? -6.179 1.376 -2.258 1.00 73.12 86 GLU A CA 1
ATOM 668 C C . GLU A 1 86 ? -6.555 0.058 -1.564 1.00 73.12 86 GLU A C 1
ATOM 670 O O . GLU A 1 86 ? -7.734 -0.256 -1.445 1.00 73.12 86 GLU A O 1
ATOM 675 N N . ALA A 1 87 ? -5.577 -0.680 -1.028 1.00 74.38 87 ALA A N 1
ATOM 676 C CA . ALA A 1 87 ? -5.849 -1.829 -0.161 1.00 74.38 87 ALA A CA 1
ATOM 677 C C . ALA A 1 87 ? -6.468 -1.418 1.190 1.00 74.38 87 ALA A C 1
ATOM 679 O O . ALA A 1 87 ? -6.911 -2.275 1.960 1.00 74.38 87 ALA A O 1
ATOM 680 N N . ASN A 1 88 ? -6.512 -0.116 1.491 1.00 69.94 88 ASN A N 1
ATOM 681 C CA . ASN A 1 88 ? -7.275 0.380 2.619 1.00 69.94 88 ASN A CA 1
ATOM 682 C C . ASN A 1 88 ? -8.773 0.074 2.424 1.00 69.94 88 ASN A C 1
ATOM 684 O O . ASN A 1 88 ? -9.348 0.148 1.344 1.00 69.94 88 ASN A O 1
ATOM 688 N N . TYR A 1 89 ? -9.378 -0.364 3.513 1.00 61.84 89 TYR A N 1
ATOM 689 C CA . TYR A 1 89 ? -10.611 -1.136 3.578 1.00 61.84 89 TYR A CA 1
ATOM 690 C C . TYR A 1 89 ? -11.891 -0.423 3.092 1.00 61.84 89 TYR A C 1
ATOM 692 O O . TYR A 1 89 ? -12.080 0.773 3.302 1.00 61.84 89 TYR A O 1
ATOM 700 N N . ASN A 1 90 ? -12.843 -1.199 2.551 1.00 54.81 90 ASN A N 1
ATOM 701 C CA . ASN A 1 90 ? -14.135 -0.712 2.046 1.00 54.81 90 ASN A CA 1
ATOM 702 C C . ASN A 1 90 ? -15.361 -1.461 2.621 1.00 54.81 90 ASN A C 1
ATOM 704 O O . ASN A 1 90 ? -16.204 -1.934 1.863 1.00 54.81 90 ASN A O 1
ATOM 708 N N . LEU A 1 91 ? -15.494 -1.595 3.946 1.00 65.69 91 LEU A N 1
ATOM 709 C CA . LEU A 1 91 ? -16.800 -1.949 4.541 1.00 65.69 91 LEU A CA 1
ATOM 710 C C . LEU A 1 91 ? -17.520 -0.680 5.031 1.00 65.69 91 LEU A C 1
ATOM 712 O O . LEU A 1 91 ? -16.885 0.367 5.199 1.00 65.69 91 LEU A O 1
ATOM 716 N N . PRO A 1 92 ? -18.850 -0.726 5.245 1.00 76.75 92 PRO A N 1
ATOM 717 C CA . PRO A 1 92 ? -19.640 0.449 5.605 1.00 76.75 92 PRO A CA 1
ATOM 718 C C . PRO A 1 92 ? -19.520 0.786 7.102 1.00 76.75 92 PRO A C 1
ATOM 720 O O . PRO A 1 92 ? -20.522 0.970 7.788 1.00 76.75 92 PRO A O 1
ATOM 723 N N . ILE A 1 93 ? -18.295 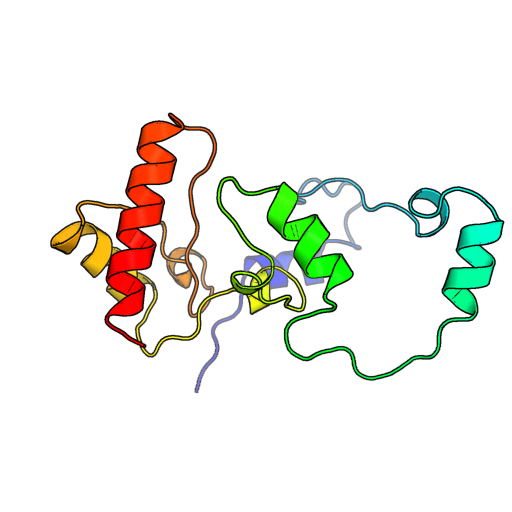0.855 7.618 1.00 80.44 93 ILE A N 1
ATOM 724 C CA . ILE A 1 93 ? -17.982 1.218 9.000 1.00 80.44 93 ILE A CA 1
ATOM 725 C C . ILE A 1 93 ? -16.726 2.092 9.020 1.00 80.44 93 ILE A C 1
ATOM 727 O O . ILE A 1 93 ? -15.790 1.876 8.248 1.00 80.44 93 ILE A O 1
ATOM 731 N N . ASP A 1 94 ? -16.730 3.105 9.883 1.00 86.88 94 ASP A N 1
ATOM 732 C CA . ASP A 1 94 ? -15.569 3.965 10.103 1.00 86.88 94 ASP A CA 1
ATOM 733 C C . ASP A 1 94 ? -14.420 3.183 10.763 1.00 86.88 94 ASP A C 1
ATOM 735 O O . ASP A 1 94 ? -14.640 2.239 11.525 1.00 86.88 94 ASP A O 1
ATOM 739 N N . SER A 1 95 ? -13.174 3.583 10.495 1.00 85.19 95 SER A N 1
ATOM 740 C CA . SER A 1 95 ? -12.004 2.901 11.051 1.00 85.19 95 SER A CA 1
ATOM 741 C C . SER A 1 95 ? -11.957 2.924 12.582 1.00 85.19 95 SER A C 1
ATOM 743 O O . SER A 1 95 ? -11.597 1.910 13.175 1.00 85.19 95 SER A O 1
ATOM 745 N N . THR A 1 96 ? -12.356 4.014 13.247 1.00 88.06 96 THR A N 1
ATOM 746 C CA . THR A 1 96 ? -12.414 4.060 14.720 1.00 88.06 96 THR A CA 1
ATOM 747 C C . THR A 1 96 ? -13.475 3.114 15.249 1.00 88.06 96 THR A C 1
ATOM 749 O O . THR A 1 96 ? -13.213 2.386 16.204 1.00 88.06 96 THR A O 1
ATOM 752 N N . ASP A 1 97 ? -14.643 3.066 14.613 1.00 89.81 97 ASP A N 1
ATOM 753 C CA . ASP A 1 97 ? -15.721 2.166 15.026 1.00 89.81 97 ASP A CA 1
ATOM 754 C C . ASP A 1 97 ? -15.334 0.697 14.833 1.00 89.81 97 ASP A C 1
ATOM 756 O O . ASP A 1 97 ? -15.554 -0.130 15.721 1.00 89.81 97 ASP A O 1
ATOM 760 N N . LEU A 1 98 ? -14.672 0.373 13.722 1.00 88.19 98 LEU A N 1
ATOM 761 C CA . LEU A 1 98 ? -14.115 -0.952 13.478 1.00 88.19 98 LEU A CA 1
ATOM 762 C C . LEU A 1 98 ? -13.094 -1.347 14.555 1.00 88.19 98 LEU A C 1
ATOM 764 O O . LEU A 1 98 ? -13.166 -2.455 15.090 1.00 88.19 98 LEU A O 1
ATOM 768 N N . ILE A 1 99 ? -12.171 -0.449 14.911 1.00 89.69 99 ILE A N 1
ATOM 769 C CA . ILE A 1 99 ? -11.166 -0.720 15.947 1.00 89.69 99 ILE A CA 1
ATOM 770 C C . ILE A 1 99 ? -11.798 -0.823 17.338 1.00 89.69 99 ILE A C 1
ATOM 772 O O . ILE A 1 99 ? -11.440 -1.719 18.100 1.00 89.69 99 ILE A O 1
ATOM 776 N N . ASN A 1 100 ? -12.772 0.022 17.670 1.00 91.94 100 ASN A N 1
ATOM 777 C CA . ASN A 1 100 ? -13.496 -0.067 18.938 1.00 91.94 100 ASN A CA 1
ATOM 778 C C . ASN A 1 100 ? -14.194 -1.421 19.085 1.00 91.94 100 ASN A C 1
ATOM 780 O O . ASN A 1 100 ? -14.111 -2.047 20.143 1.00 91.94 100 ASN A O 1
ATOM 784 N N . ARG A 1 101 ? -14.817 -1.917 18.010 1.00 92.56 101 ARG A N 1
ATOM 785 C CA . ARG A 1 101 ? -15.400 -3.262 17.991 1.00 92.56 101 ARG A CA 1
ATOM 786 C C . ARG A 1 101 ? -14.341 -4.352 18.133 1.00 92.56 101 ARG A C 1
ATOM 788 O O . ARG A 1 101 ? -14.562 -5.300 18.876 1.00 92.56 101 ARG A O 1
ATOM 795 N N . LEU A 1 102 ? -13.170 -4.217 17.507 1.00 87.88 102 LEU A N 1
ATOM 796 C CA . LEU A 1 102 ? -12.069 -5.172 17.699 1.00 87.88 102 LEU A CA 1
ATOM 797 C C . LEU A 1 102 ? -11.590 -5.242 19.150 1.00 87.88 102 LEU A C 1
ATOM 799 O O . LEU A 1 102 ? -11.371 -6.339 19.672 1.00 87.88 102 LEU A O 1
ATOM 803 N N . ILE A 1 103 ? -11.484 -4.094 19.820 1.00 88.75 103 ILE A N 1
ATOM 804 C CA . ILE A 1 103 ? -11.103 -4.028 21.232 1.00 88.75 103 ILE A CA 1
ATOM 805 C C . ILE A 1 103 ? -12.176 -4.705 22.092 1.00 88.75 103 ILE A C 1
ATOM 807 O O . ILE A 1 103 ? -11.847 -5.543 22.928 1.00 88.75 103 ILE A O 1
ATOM 811 N N . GLN A 1 104 ? -13.452 -4.375 21.879 1.00 92.75 104 GLN A N 1
ATOM 812 C CA . GLN A 1 104 ? -14.553 -4.851 22.722 1.00 92.75 104 GLN A CA 1
ATOM 813 C C . GLN A 1 104 ? -14.926 -6.317 22.477 1.00 92.75 104 GLN A C 1
ATOM 815 O O . GLN A 1 104 ? -15.143 -7.064 23.428 1.00 92.75 104 GLN A O 1
ATOM 820 N N . GLU A 1 105 ? -15.012 -6.740 21.217 1.00 93.12 105 GLU A N 1
ATOM 821 C CA . GLU A 1 105 ? -15.522 -8.064 20.846 1.00 93.12 105 GLU A CA 1
ATOM 822 C C . GLU A 1 105 ? -14.422 -9.118 20.776 1.00 93.12 105 GLU A C 1
ATOM 824 O O . GLU A 1 105 ? -14.688 -10.306 20.962 1.00 93.12 105 GLU A O 1
ATOM 829 N N . LYS A 1 106 ? -13.193 -8.701 20.457 1.00 87.81 106 LYS A N 1
ATOM 830 C CA . LYS A 1 106 ? -12.088 -9.616 20.154 1.00 87.81 106 LYS A CA 1
ATOM 831 C C . LYS A 1 106 ? -10.824 -9.338 20.961 1.00 87.81 106 LYS A C 1
ATOM 833 O O . LYS A 1 106 ? -9.795 -9.959 20.699 1.00 87.81 106 LYS A O 1
ATOM 838 N N . SER A 1 107 ? -10.868 -8.407 21.917 1.00 88.56 107 SER A N 1
ATOM 839 C CA . SER A 1 107 ? -9.722 -8.032 22.752 1.00 88.56 107 SER A CA 1
ATOM 840 C C . SER A 1 107 ? -8.451 -7.751 21.930 1.00 88.56 107 SER A C 1
ATOM 842 O O . SER A 1 107 ? -7.344 -8.106 22.333 1.00 88.56 107 SER A O 1
ATOM 844 N N . THR A 1 108 ? -8.625 -7.156 20.745 1.00 82.50 108 THR A N 1
ATOM 845 C CA . THR A 1 108 ? -7.574 -6.936 19.746 1.00 82.50 108 THR A CA 1
ATOM 846 C C . THR A 1 108 ? -7.507 -5.460 19.398 1.00 82.50 108 THR A C 1
ATOM 848 O O . THR A 1 108 ? -8.518 -4.852 19.065 1.00 82.50 108 THR A O 1
ATOM 851 N N . LEU A 1 109 ? -6.311 -4.880 19.457 1.00 83.69 109 LEU A N 1
ATOM 852 C CA . LEU A 1 109 ? -6.079 -3.486 19.100 1.00 83.69 109 LEU A CA 1
ATOM 853 C C . LEU A 1 109 ? -5.305 -3.417 17.783 1.00 83.69 109 LEU A C 1
ATOM 855 O O . LEU A 1 109 ? -4.173 -3.888 17.705 1.00 83.69 109 LEU A O 1
ATOM 859 N N . LEU A 1 110 ? -5.900 -2.776 16.781 1.00 84.38 110 LEU A N 1
ATOM 860 C CA . LEU A 1 110 ? -5.186 -2.227 15.626 1.00 84.38 110 LEU A CA 1
ATOM 861 C C . LEU A 1 110 ? -5.277 -0.699 15.692 1.00 84.38 110 LEU A C 1
ATOM 863 O O . LEU A 1 110 ? -6.028 -0.155 16.498 1.00 84.38 110 LEU A O 1
ATOM 867 N N . THR A 1 111 ? -4.508 0.018 14.879 1.00 81.44 111 THR A N 1
ATOM 868 C CA . THR A 1 111 ? -4.586 1.485 14.866 1.00 81.44 111 THR A CA 1
ATOM 869 C C . THR A 1 111 ? -5.537 1.947 13.761 1.00 81.44 111 THR A C 1
ATOM 871 O O . THR A 1 111 ? -5.337 1.551 12.613 1.00 81.44 111 THR A O 1
ATOM 874 N N . PRO A 1 112 ? -6.560 2.765 14.061 1.00 83.81 112 PRO A N 1
ATOM 875 C CA . PRO A 1 112 ? -7.452 3.284 13.031 1.00 83.81 112 PRO A CA 1
ATOM 876 C C . PRO A 1 112 ? -6.723 4.352 12.205 1.00 83.81 112 PRO A C 1
ATOM 878 O O . PRO A 1 112 ? -5.990 5.179 12.754 1.00 83.81 112 PRO A O 1
ATOM 881 N N . SER A 1 113 ? -6.899 4.339 10.883 1.00 72.44 113 SER A N 1
ATOM 882 C CA . SER A 1 113 ? -6.177 5.265 10.000 1.00 72.44 113 SER A CA 1
ATOM 883 C C . SER A 1 113 ? -6.705 6.703 10.052 1.00 72.44 113 SER A C 1
ATOM 885 O O . SER A 1 113 ? -5.950 7.632 9.764 1.00 72.44 113 SER A O 1
ATOM 887 N N . ASN A 1 114 ? -7.939 6.921 10.515 1.00 77.50 114 ASN A N 1
ATOM 888 C CA . ASN A 1 114 ? -8.491 8.267 10.716 1.00 77.50 114 ASN A CA 1
ATOM 889 C C . ASN A 1 114 ? -7.739 9.085 11.785 1.00 77.50 114 ASN A C 1
ATOM 891 O O . ASN A 1 114 ? -7.716 10.312 11.703 1.00 77.50 114 ASN A O 1
ATOM 895 N N . HIS A 1 115 ? -7.020 8.443 12.715 1.00 72.19 115 HIS A N 1
ATOM 896 C CA . HIS A 1 115 ? -6.091 9.123 13.626 1.00 72.19 115 HIS A CA 1
ATOM 897 C C . HIS A 1 115 ? -4.913 9.786 12.885 1.00 72.19 115 HIS A C 1
ATOM 899 O O . HIS A 1 115 ? -4.240 10.644 13.453 1.00 72.19 115 HIS A O 1
ATOM 905 N N . PHE A 1 116 ? -4.674 9.414 11.625 1.00 65.75 116 PHE A N 1
ATOM 906 C CA . PHE A 1 116 ? -3.665 9.996 10.737 1.00 65.75 116 PHE A CA 1
ATOM 907 C C . PHE A 1 116 ? -4.276 10.867 9.627 1.00 65.75 116 PHE A C 1
ATOM 909 O O . PHE A 1 116 ? -3.574 11.239 8.691 1.00 65.75 116 PHE A O 1
ATOM 916 N N . GLY A 1 117 ? -5.574 11.187 9.706 1.00 58.81 117 GLY A N 1
ATOM 917 C CA . GLY A 1 117 ? -6.282 11.951 8.673 1.00 58.81 117 GLY A CA 1
ATOM 918 C C . GLY A 1 117 ? -6.604 11.153 7.405 1.00 58.81 117 GLY A C 1
ATOM 919 O O . GLY A 1 117 ? -7.025 11.741 6.413 1.00 58.81 117 GLY A O 1
ATOM 920 N N . LEU A 1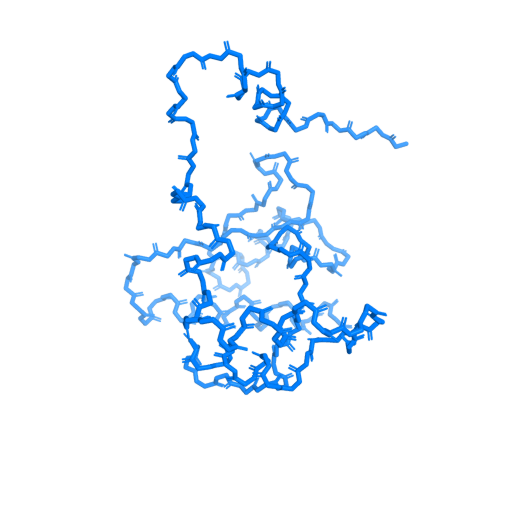 118 ? -6.418 9.830 7.427 1.00 62.19 118 LEU A N 1
ATOM 921 C CA . LEU A 1 118 ? -6.772 8.942 6.324 1.00 62.19 118 LEU A CA 1
ATOM 922 C C . LEU A 1 118 ? -8.172 8.380 6.539 1.00 62.19 118 LEU A C 1
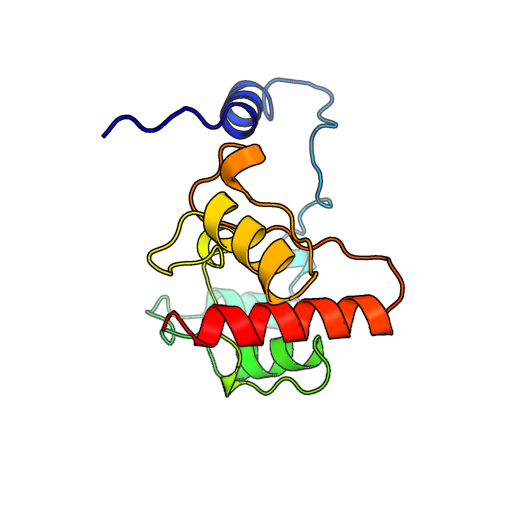ATOM 924 O O . LEU A 1 118 ? -8.454 7.768 7.571 1.00 62.19 118 LEU A O 1
ATOM 928 N N . ASP A 1 119 ? -9.037 8.563 5.549 1.00 60.03 119 ASP A N 1
ATOM 929 C CA . ASP A 1 119 ? -10.383 8.013 5.600 1.00 60.03 119 ASP A CA 1
ATOM 930 C C . ASP A 1 119 ? -10.338 6.503 5.315 1.00 60.03 119 ASP A C 1
ATOM 932 O O . ASP A 1 119 ? -9.681 6.061 4.373 1.00 60.03 119 ASP A O 1
ATOM 936 N N . ARG A 1 120 ? -11.020 5.715 6.155 1.00 68.81 120 ARG A N 1
ATOM 937 C CA . ARG A 1 120 ? -11.191 4.253 6.019 1.00 68.81 120 ARG A CA 1
ATOM 938 C C . ARG A 1 120 ? -9.901 3.443 5.817 1.00 68.81 120 ARG A C 1
ATOM 940 O O . ARG A 1 120 ? -9.657 2.876 4.759 1.00 68.81 120 ARG A O 1
ATOM 947 N N . GLY A 1 121 ? -9.121 3.270 6.882 1.00 73.12 121 GLY A N 1
ATOM 948 C CA . GLY A 1 121 ? -7.999 2.326 6.887 1.00 73.12 121 GLY A CA 1
ATOM 949 C C . GLY A 1 121 ? -7.705 1.742 8.265 1.00 73.12 121 GLY A C 1
ATOM 950 O O . GLY A 1 121 ? -8.196 2.226 9.287 1.00 73.12 121 GLY A O 1
ATOM 951 N N . ILE A 1 122 ? -6.869 0.707 8.289 1.00 80.81 122 ILE A N 1
ATOM 952 C CA . ILE A 1 122 ? -6.313 0.135 9.516 1.00 80.81 122 ILE A CA 1
ATOM 953 C C . ILE A 1 122 ? -4.799 0.021 9.372 1.00 80.81 122 ILE A C 1
ATOM 955 O O . ILE A 1 122 ? -4.285 -0.347 8.318 1.00 80.81 122 ILE A O 1
ATOM 959 N N . ARG A 1 123 ? -4.076 0.290 10.453 1.00 78.06 123 ARG A N 1
ATOM 960 C CA . ARG A 1 123 ? -2.646 0.019 10.560 1.00 78.06 123 ARG A CA 1
ATOM 961 C C . ARG A 1 123 ? -2.426 -1.1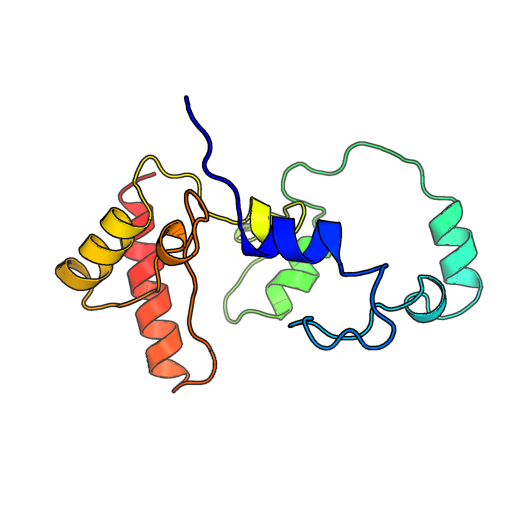42 11.515 1.00 78.06 123 ARG A C 1
ATOM 963 O O . ARG A 1 123 ? -2.874 -1.128 12.664 1.00 78.06 123 ARG A O 1
ATOM 970 N N . VAL A 1 124 ? -1.666 -2.114 11.034 1.00 80.12 124 VAL A N 1
ATOM 971 C CA . VAL A 1 124 ? -1.198 -3.254 11.817 1.00 80.12 124 VAL A CA 1
ATOM 972 C C . VAL A 1 124 ? 0.219 -2.958 12.306 1.00 80.12 124 VAL A C 1
ATOM 974 O O . VAL A 1 124 ? 1.091 -2.568 11.529 1.00 80.12 124 VAL A O 1
ATOM 977 N N . GLY A 1 125 ? 0.450 -3.110 13.610 1.00 64.25 125 GLY A N 1
ATOM 978 C CA . GLY A 1 125 ? 1.800 -3.104 14.168 1.00 64.25 125 GLY A CA 1
ATOM 979 C C . GLY A 1 125 ? 2.502 -4.430 13.872 1.00 64.25 125 GLY A C 1
ATOM 980 O O . GLY A 1 125 ? 1.938 -5.490 14.131 1.00 64.25 125 GLY A O 1
ATOM 981 N N . PHE A 1 126 ? 3.727 -4.376 13.354 1.00 65.25 126 PHE A N 1
ATOM 982 C CA . PHE A 1 126 ? 4.569 -5.543 13.080 1.00 65.25 126 PHE A CA 1
ATOM 983 C C . PHE A 1 126 ? 5.861 -5.481 13.913 1.00 65.25 126 PHE A C 1
ATOM 985 O O . PHE A 1 126 ? 6.278 -4.399 14.321 1.00 65.25 126 PHE A O 1
ATOM 992 N N . GLY A 1 127 ? 6.481 -6.638 14.182 1.00 61.94 127 GLY A N 1
ATOM 993 C CA . GLY A 1 127 ? 7.734 -6.737 14.954 1.00 61.94 127 GLY A CA 1
ATOM 994 C C . GLY A 1 127 ? 7.587 -7.165 16.421 1.00 61.94 127 GLY A C 1
ATOM 995 O O . GLY A 1 127 ? 8.546 -7.069 17.182 1.00 61.94 127 GLY A O 1
ATOM 996 N N . TYR A 1 128 ? 6.404 -7.636 16.820 1.00 63.19 128 TYR A N 1
ATOM 997 C CA . TYR A 1 128 ? 6.159 -8.247 18.130 1.00 63.19 128 TYR A CA 1
ATOM 998 C C . TYR A 1 128 ? 6.218 -9.783 18.048 1.00 63.19 128 TYR A C 1
ATOM 1000 O O . TYR A 1 128 ? 6.593 -10.354 17.026 1.00 63.19 128 TYR A O 1
ATOM 1008 N N . ASP A 1 129 ? 5.861 -10.449 19.146 1.00 87.88 129 ASP A N 1
ATOM 1009 C CA . ASP A 1 129 ? 5.702 -11.902 19.226 1.00 87.88 129 ASP A CA 1
ATOM 1010 C C . ASP A 1 129 ? 4.791 -12.446 18.107 1.00 87.88 129 ASP A C 1
ATOM 1012 O O . ASP A 1 129 ? 3.649 -12.004 17.949 1.00 87.88 129 ASP A O 1
ATOM 1016 N N . VAL A 1 130 ? 5.317 -13.403 17.336 1.00 77.50 130 VAL A N 1
ATOM 1017 C CA . VAL A 1 130 ? 4.688 -13.917 16.110 1.00 77.50 130 VAL A CA 1
ATOM 1018 C C . VAL A 1 130 ? 3.341 -14.581 16.397 1.00 77.50 130 VAL A C 1
ATOM 1020 O O . VAL A 1 130 ? 2.375 -14.328 15.676 1.00 77.50 130 VAL A O 1
ATOM 1023 N N . GLU A 1 131 ? 3.236 -15.379 17.462 1.00 81.19 131 GLU A N 1
ATOM 1024 C CA . GLU A 1 131 ? 1.990 -16.075 17.807 1.00 81.19 131 GLU A CA 1
ATOM 1025 C C . GLU A 1 131 ? 0.893 -15.084 18.206 1.00 81.19 131 GLU A C 1
ATOM 1027 O O . GLU A 1 131 ? -0.261 -15.204 17.776 1.00 81.19 131 GLU A O 1
ATOM 1032 N N . LYS A 1 132 ? 1.249 -14.048 18.973 1.00 77.44 132 LYS A N 1
ATOM 1033 C CA . LYS A 1 132 ? 0.313 -12.973 19.332 1.00 77.44 132 LYS A CA 1
ATOM 1034 C C . LYS A 1 132 ? -0.126 -12.166 18.118 1.00 77.44 132 LYS A C 1
ATOM 1036 O O . LYS A 1 132 ? -1.310 -11.843 18.010 1.00 77.44 132 LYS A O 1
ATOM 1041 N N . SER A 1 133 ? 0.794 -11.857 17.205 1.00 77.81 133 SER A N 1
ATOM 1042 C CA . SER A 1 133 ? 0.473 -11.154 15.960 1.00 77.81 133 SER A CA 1
ATOM 1043 C C . SER A 1 133 ? -0.512 -11.949 15.100 1.00 77.81 133 SER A C 1
ATOM 1045 O O . SER A 1 133 ? -1.528 -11.394 14.681 1.00 77.81 133 SER A O 1
ATOM 1047 N N . LEU A 1 134 ? -0.276 -13.249 14.896 1.00 82.06 134 LEU A N 1
ATOM 1048 C CA . LEU A 1 134 ? -1.173 -14.118 14.123 1.00 82.06 134 LEU A CA 1
ATOM 1049 C C . LEU A 1 134 ? -2.551 -14.273 14.785 1.00 82.06 134 LEU A C 1
ATOM 1051 O O . LEU A 1 134 ? -3.580 -14.210 14.108 1.00 82.06 134 LEU A O 1
ATOM 1055 N N . THR A 1 135 ? -2.589 -14.401 16.114 1.00 85.06 135 THR A N 1
ATOM 1056 C CA . THR A 1 135 ? -3.846 -14.469 16.879 1.00 85.06 135 THR A CA 1
ATOM 1057 C C . THR A 1 135 ? -4.670 -13.188 16.714 1.00 85.06 135 THR A C 1
ATOM 1059 O O . THR A 1 135 ? -5.859 -13.247 16.398 1.00 85.06 135 THR A O 1
ATOM 1062 N N . GLY A 1 136 ? -4.039 -12.017 16.859 1.00 82.69 136 GLY A N 1
ATOM 1063 C CA . GLY A 1 136 ? -4.708 -10.726 16.673 1.00 82.69 136 GLY A CA 1
ATOM 1064 C C . GLY A 1 136 ? -5.219 -10.513 15.243 1.00 82.69 136 GLY A C 1
ATOM 1065 O O . GLY A 1 136 ? -6.326 -10.014 15.047 1.00 82.69 136 GLY A O 1
ATOM 1066 N N . LEU A 1 137 ? -4.465 -10.942 14.230 1.00 86.12 137 LEU A N 1
ATOM 1067 C CA . LEU A 1 137 ? -4.915 -10.881 12.835 1.00 86.12 137 LEU A CA 1
ATOM 1068 C C . LEU A 1 137 ? -6.125 -11.790 12.576 1.00 86.12 137 LEU A C 1
ATOM 1070 O O . LEU A 1 137 ? -7.083 -11.359 11.936 1.00 86.12 137 LEU A O 1
ATOM 1074 N N . SER A 1 138 ? -6.136 -12.997 13.147 1.00 85.69 138 SER A N 1
ATOM 1075 C CA . SER A 1 138 ? -7.262 -13.938 13.024 1.00 85.69 138 SER A CA 1
ATOM 1076 C C . SER A 1 138 ? -8.545 -13.379 13.652 1.00 85.69 138 SER A C 1
ATOM 1078 O O . SER A 1 138 ? -9.647 -13.522 13.122 1.00 85.69 138 SER A O 1
ATOM 1080 N N . HIS A 1 139 ? -8.412 -12.679 14.779 1.00 90.25 139 HIS A N 1
ATOM 1081 C CA . HIS A 1 139 ? -9.509 -11.951 15.412 1.00 90.25 139 HIS A CA 1
ATOM 1082 C C . HIS A 1 139 ? -10.059 -10.825 14.528 1.00 90.25 139 HIS A C 1
ATOM 1084 O O . HIS A 1 139 ? -11.282 -10.659 14.438 1.00 90.25 139 HIS A O 1
ATOM 1090 N N . ALA A 1 140 ? -9.164 -10.074 13.878 1.00 84.00 140 ALA A N 1
ATOM 1091 C CA . ALA A 1 140 ? -9.529 -9.004 12.960 1.00 84.00 140 ALA A CA 1
ATOM 1092 C C . ALA A 1 140 ? -10.323 -9.522 11.762 1.00 84.00 140 ALA A C 1
ATOM 1094 O O . ALA A 1 140 ? -11.415 -9.022 11.484 1.00 84.00 140 ALA A O 1
ATOM 1095 N N . GLU A 1 141 ? -9.827 -10.581 11.126 1.00 88.38 141 GLU A N 1
ATOM 1096 C CA . GLU A 1 141 ? -10.509 -11.253 10.026 1.00 88.38 141 GLU A CA 1
ATOM 1097 C C . GLU A 1 141 ? -11.912 -11.734 10.433 1.00 88.38 141 GLU A C 1
ATOM 1099 O O . GLU A 1 141 ? -12.901 -11.410 9.770 1.00 88.38 141 GLU A O 1
ATOM 1104 N N . ALA A 1 142 ? -12.018 -12.467 11.548 1.00 87.81 142 ALA A N 1
ATOM 1105 C CA . ALA A 1 142 ? -13.281 -13.040 12.005 1.00 87.81 142 ALA A CA 1
ATOM 1106 C C . ALA A 1 142 ? -14.360 -11.975 12.248 1.00 87.81 142 ALA A C 1
ATOM 1108 O O . ALA A 1 142 ? -15.533 -12.213 11.967 1.00 87.81 142 ALA A O 1
ATOM 1109 N N . LEU A 1 143 ? -13.980 -10.803 12.767 1.00 88.56 143 LEU A N 1
ATOM 1110 C CA . LEU A 1 143 ? -14.913 -9.697 12.962 1.00 88.56 143 LEU A CA 1
ATOM 1111 C C . LEU A 1 143 ? -15.304 -9.037 11.635 1.00 88.56 143 LEU A C 1
ATOM 1113 O O . LEU A 1 143 ? -16.487 -8.782 11.414 1.00 88.56 143 LEU A O 1
ATOM 1117 N N . MET A 1 144 ? -14.344 -8.775 10.744 1.00 85.69 144 MET A N 1
ATOM 1118 C CA . MET A 1 144 ? -14.618 -8.130 9.454 1.00 85.69 144 MET A CA 1
ATOM 1119 C C . MET A 1 144 ? -15.570 -8.957 8.583 1.00 85.69 144 MET A C 1
ATOM 1121 O O . MET A 1 144 ? -16.462 -8.391 7.958 1.00 85.69 144 MET A O 1
ATOM 1125 N N . ARG A 1 145 ? -15.467 -10.292 8.624 1.00 84.62 145 ARG A N 1
ATOM 1126 C CA . ARG A 1 145 ? -16.386 -11.214 7.927 1.00 84.62 145 ARG A CA 1
ATOM 1127 C C . ARG A 1 145 ? -17.844 -11.131 8.392 1.00 84.62 145 ARG A C 1
ATOM 1129 O O . ARG A 1 145 ? -18.721 -11.627 7.700 1.00 84.62 145 ARG A O 1
ATOM 1136 N N . THR A 1 146 ? -18.129 -10.515 9.542 1.00 86.69 146 THR A N 1
ATOM 1137 C CA . THR A 1 146 ? -19.518 -10.277 9.991 1.00 86.69 146 THR A CA 1
ATOM 1138 C C . THR A 1 146 ? -20.183 -9.082 9.303 1.00 86.69 146 THR A C 1
ATOM 1140 O O . THR A 1 146 ? -21.366 -8.838 9.527 1.00 86.69 146 THR A O 1
ATOM 1143 N N . MET A 1 147 ? -19.422 -8.309 8.520 1.00 80.75 147 MET A N 1
ATOM 1144 C CA . MET A 1 147 ? -19.841 -7.021 7.952 1.00 80.75 147 MET A CA 1
ATOM 1145 C C . MET A 1 147 ? -19.862 -7.011 6.412 1.00 80.75 147 MET A C 1
ATOM 1147 O O . MET A 1 147 ? -20.150 -5.969 5.822 1.00 80.75 147 MET A O 1
ATOM 1151 N N . THR A 1 148 ? -19.535 -8.146 5.787 1.00 64.69 148 THR A N 1
ATOM 1152 C CA . THR A 1 148 ? -19.696 -8.456 4.354 1.00 64.69 148 THR A CA 1
ATOM 1153 C C . THR A 1 148 ? -20.995 -9.206 4.127 1.00 64.69 148 THR A C 1
ATOM 1155 O O . THR A 1 148 ? -21.724 -8.847 3.180 1.00 64.69 148 THR A O 1
#

pLDDT: mean 82.56, std 9.19, range [54.0, 97.38]